Protein AF-A0A2P5C1R8-F1 (afdb_monomer_lite)

Organism: Parasponia andersonii (NCBI:txid3476)

Structure (mmCIF, N/CA/C/O backbone):
data_AF-A0A2P5C1R8-F1
#
_entry.id   AF-A0A2P5C1R8-F1
#
loop_
_atom_site.group_PDB
_atom_site.id
_atom_site.type_symbol
_atom_site.label_atom_id
_atom_site.label_alt_id
_atom_site.label_comp_id
_atom_site.label_asym_id
_atom_site.label_entity_id
_atom_site.label_seq_id
_atom_site.pdbx_PDB_ins_code
_atom_site.Cartn_x
_atom_site.Cartn_y
_atom_site.Cartn_z
_atom_site.occupancy
_atom_site.B_iso_or_equiv
_atom_site.auth_seq_id
_atom_site.auth_comp_id
_atom_site.auth_asym_id
_atom_site.auth_atom_id
_atom_site.pdbx_PDB_model_num
ATOM 1 N N . MET A 1 1 ? -4.784 10.087 18.785 1.00 61.62 1 MET A N 1
ATOM 2 C CA . MET A 1 1 ? -3.837 9.059 19.277 1.00 61.62 1 MET A CA 1
ATOM 3 C C . MET A 1 1 ? -3.111 8.405 18.107 1.00 61.62 1 MET A C 1
ATOM 5 O O . MET A 1 1 ? -1.916 8.625 17.998 1.00 61.62 1 MET A O 1
ATOM 9 N N . MET A 1 2 ? -3.804 7.714 17.187 1.00 72.50 2 MET A N 1
ATOM 10 C CA . MET A 1 2 ? -3.159 7.129 15.992 1.00 72.50 2 MET A CA 1
ATOM 11 C C . MET A 1 2 ? -2.448 8.161 15.096 1.00 72.50 2 MET A C 1
ATOM 13 O O . MET A 1 2 ? -1.404 7.859 14.538 1.00 72.50 2 MET A O 1
ATOM 17 N N . SER A 1 3 ? -2.942 9.402 15.030 1.00 70.50 3 SER A N 1
ATOM 18 C CA . SER A 1 3 ? -2.351 10.499 14.243 1.00 70.50 3 SER A CA 1
ATOM 19 C C . SER A 1 3 ? -0.913 10.893 14.621 1.00 70.50 3 SER A C 1
ATOM 21 O O . SER A 1 3 ? -0.271 11.602 13.855 1.00 70.50 3 SER A O 1
ATOM 23 N N . TYR A 1 4 ? -0.411 10.474 15.788 1.00 78.88 4 TYR A N 1
ATOM 24 C CA . TYR A 1 4 ? 0.957 10.767 16.250 1.00 78.88 4 TYR A CA 1
ATOM 25 C C . TYR A 1 4 ? 1.959 9.657 15.902 1.00 78.88 4 TYR A C 1
ATOM 27 O O . TYR A 1 4 ? 3.146 9.768 16.199 1.00 78.88 4 TYR A O 1
ATOM 35 N N . ILE A 1 5 ? 1.483 8.561 15.309 1.00 79.00 5 ILE A N 1
ATOM 36 C CA . ILE A 1 5 ? 2.290 7.387 14.993 1.00 79.00 5 ILE A CA 1
ATOM 37 C C . ILE A 1 5 ? 2.593 7.441 13.506 1.00 79.00 5 ILE A C 1
ATOM 39 O O . ILE A 1 5 ? 1.762 7.092 12.675 1.00 79.00 5 ILE A O 1
ATOM 43 N N . HIS A 1 6 ? 3.787 7.923 13.179 1.00 75.81 6 HIS A N 1
ATOM 44 C CA . HIS A 1 6 ? 4.219 8.125 11.792 1.00 75.81 6 HIS A CA 1
ATOM 45 C C . HIS A 1 6 ? 5.004 6.935 11.228 1.00 75.81 6 HIS A C 1
ATOM 47 O O . HIS A 1 6 ? 5.232 6.847 10.024 1.00 75.81 6 HIS A O 1
ATOM 53 N N . ASN A 1 7 ? 5.437 6.015 12.090 1.00 80.62 7 ASN A N 1
ATOM 54 C CA . ASN A 1 7 ? 6.164 4.827 11.677 1.00 80.62 7 ASN A CA 1
ATOM 55 C C . ASN A 1 7 ? 5.183 3.736 11.234 1.00 80.62 7 ASN A C 1
ATOM 57 O O . ASN A 1 7 ? 4.384 3.246 12.032 1.00 80.62 7 ASN A O 1
ATOM 61 N N . LEU A 1 8 ? 5.295 3.319 9.972 1.00 76.94 8 LEU A N 1
ATOM 62 C CA . LEU A 1 8 ? 4.492 2.245 9.379 1.00 76.94 8 LEU A CA 1
ATOM 63 C C . LEU A 1 8 ? 4.539 0.948 10.196 1.00 76.94 8 LEU A C 1
ATOM 65 O O . LEU A 1 8 ? 3.516 0.297 10.362 1.00 76.94 8 LEU A O 1
ATOM 69 N N . LYS A 1 9 ? 5.702 0.596 10.764 1.00 82.25 9 LYS A N 1
ATOM 70 C CA . LYS A 1 9 ? 5.835 -0.627 11.575 1.00 82.25 9 LYS A CA 1
ATOM 71 C C . LYS A 1 9 ? 5.000 -0.571 12.852 1.00 82.25 9 LYS A C 1
ATOM 73 O O . LYS A 1 9 ? 4.458 -1.588 13.277 1.00 82.25 9 LYS A O 1
ATOM 78 N N . ASP A 1 10 ? 4.900 0.611 13.450 1.00 86.44 10 ASP A N 1
ATOM 79 C CA . ASP A 1 10 ? 4.141 0.807 14.681 1.00 86.44 10 ASP A CA 1
ATOM 80 C C . ASP A 1 10 ? 2.636 0.826 14.378 1.00 86.44 10 ASP A C 1
ATOM 82 O O . ASP A 1 10 ? 1.854 0.240 15.126 1.00 86.44 10 ASP A O 1
ATOM 86 N N . GLN A 1 11 ? 2.228 1.413 13.244 1.00 81.69 11 GLN A N 1
ATOM 87 C CA . GLN A 1 11 ? 0.846 1.329 12.756 1.00 81.69 11 GLN A CA 1
ATOM 88 C C . GLN A 1 11 ? 0.426 -0.124 12.478 1.00 81.69 11 GLN A C 1
ATOM 90 O O . GLN A 1 11 ? -0.642 -0.547 12.924 1.00 81.69 11 GLN A O 1
ATOM 95 N N . ASP A 1 12 ? 1.284 -0.915 11.826 1.00 83.25 12 ASP A N 1
ATOM 96 C CA . ASP A 1 12 ? 1.020 -2.336 11.568 1.00 83.25 12 ASP A CA 1
ATOM 97 C C . ASP A 1 12 ? 0.835 -3.122 12.875 1.00 83.25 12 ASP A C 1
ATOM 99 O O . ASP A 1 12 ? -0.117 -3.894 13.011 1.00 83.25 12 ASP A O 1
ATOM 103 N N . ALA A 1 13 ? 1.696 -2.894 13.872 1.00 89.25 13 ALA A N 1
ATOM 104 C CA . ALA A 1 13 ? 1.585 -3.552 15.174 1.00 89.25 13 ALA A CA 1
ATOM 105 C C . ALA A 1 13 ? 0.267 -3.206 15.893 1.00 89.2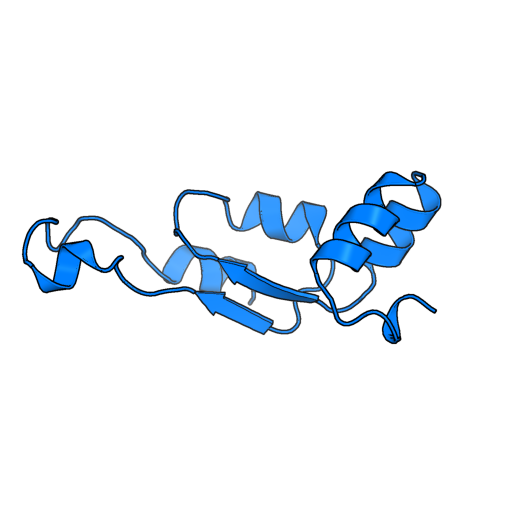5 13 ALA A C 1
ATOM 107 O O . ALA A 1 13 ? -0.380 -4.076 16.477 1.00 89.25 13 ALA A O 1
ATOM 108 N N . ILE A 1 14 ? -0.159 -1.946 15.813 1.00 87.88 14 ILE A N 1
ATOM 109 C CA . ILE A 1 14 ? -1.402 -1.429 16.403 1.00 87.88 14 ILE A CA 1
ATOM 110 C C . ILE A 1 14 ? -2.636 -2.053 15.762 1.00 87.88 14 ILE A C 1
ATOM 112 O O . ILE A 1 14 ? -3.573 -2.440 16.468 1.00 87.88 14 ILE A O 1
ATOM 116 N N . SER A 1 15 ? -2.616 -2.200 14.439 1.00 84.56 15 SER A N 1
ATOM 117 C CA . SER A 1 15 ? -3.687 -2.834 13.673 1.00 84.56 15 SER A CA 1
ATOM 118 C C . SER A 1 15 ? -3.950 -4.286 14.101 1.00 84.56 15 SER A C 1
ATOM 120 O O . SER A 1 15 ? -5.076 -4.775 13.992 1.00 84.56 15 SER A O 1
ATOM 122 N N . LEU A 1 16 ? -2.940 -4.971 14.650 1.00 90.38 16 LEU A N 1
ATOM 123 C CA . LEU A 1 16 ? -3.025 -6.368 15.087 1.00 90.38 16 LEU A CA 1
ATOM 124 C C . LEU A 1 16 ? -3.524 -6.557 16.532 1.00 90.38 16 LEU A C 1
ATOM 126 O O . LEU A 1 16 ? -3.821 -7.686 16.918 1.00 90.38 16 LEU A O 1
ATOM 130 N N . VAL A 1 17 ? -3.656 -5.490 17.332 1.00 93.56 17 VAL A N 1
ATOM 131 C CA . VAL A 1 17 ? -4.035 -5.593 18.757 1.00 93.56 17 VAL A CA 1
ATOM 132 C C . VAL A 1 17 ? -5.473 -6.089 18.932 1.00 93.56 17 VAL A C 1
ATOM 134 O O . VAL A 1 17 ? -5.733 -7.016 19.697 1.00 93.56 17 VAL A O 1
ATOM 137 N N . CYS A 1 18 ? -6.435 -5.461 18.250 1.00 91.81 18 CYS A N 1
ATOM 138 C CA . CYS A 1 18 ? -7.830 -5.901 18.243 1.00 91.81 18 CYS A CA 1
ATOM 139 C C . CYS A 1 18 ? -8.615 -5.305 17.064 1.00 91.81 18 CYS A C 1
ATOM 141 O O . CYS A 1 18 ? -8.198 -4.331 16.439 1.00 91.81 18 CYS A O 1
ATOM 143 N N . ARG A 1 19 ? -9.826 -5.827 16.806 1.00 90.06 19 ARG A N 1
ATOM 144 C CA . ARG A 1 19 ? -10.700 -5.342 15.716 1.00 90.06 19 ARG A CA 1
ATOM 145 C C . ARG A 1 19 ? -11.067 -3.860 15.822 1.00 90.06 19 ARG A C 1
ATOM 147 O O . ARG A 1 19 ? -11.306 -3.226 14.799 1.00 90.06 19 ARG A O 1
ATOM 154 N N . HIS A 1 20 ? -11.177 -3.317 17.034 1.00 90.31 20 HIS A N 1
ATOM 155 C CA . HIS A 1 20 ? -11.488 -1.899 17.218 1.00 90.31 20 HIS A CA 1
ATOM 156 C C . HIS A 1 20 ? -10.314 -1.019 16.773 1.00 90.31 20 HIS A C 1
ATOM 158 O O . HIS A 1 20 ? -10.513 -0.039 16.062 1.00 90.31 20 HIS A O 1
ATOM 164 N N . TRP A 1 21 ? -9.093 -1.423 17.124 1.00 88.69 21 TRP A N 1
ATOM 165 C CA . TRP A 1 21 ? -7.866 -0.725 16.749 1.00 88.69 21 TRP A CA 1
ATOM 166 C C . TRP A 1 21 ? -7.601 -0.817 15.248 1.00 88.69 21 TRP A C 1
ATOM 168 O O . TRP A 1 21 ? -7.318 0.206 14.641 1.00 88.69 21 TRP A O 1
ATOM 178 N N . TYR A 1 22 ? -7.835 -1.984 14.640 1.00 86.69 22 TYR A N 1
ATOM 179 C 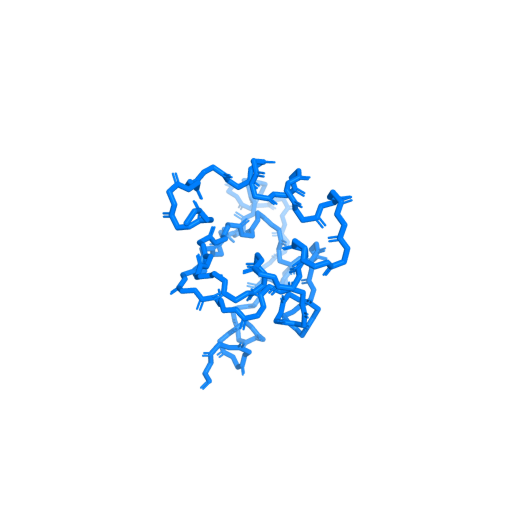CA . TYR A 1 22 ? -7.818 -2.152 13.183 1.00 86.69 22 TYR A CA 1
ATOM 180 C C . TYR A 1 22 ? -8.733 -1.145 12.465 1.00 86.69 22 TYR A C 1
ATOM 182 O O . TYR A 1 22 ? -8.330 -0.492 11.507 1.00 86.69 22 TYR A O 1
ATOM 190 N N . LYS A 1 23 ? -9.973 -0.967 12.948 1.00 87.00 23 LYS A N 1
ATOM 191 C CA . LYS A 1 23 ? -10.920 -0.010 12.350 1.00 87.00 23 LYS A CA 1
ATOM 192 C C . LYS A 1 23 ? -10.474 1.442 12.517 1.00 87.00 23 LYS A C 1
ATOM 194 O O . LYS A 1 23 ? -10.655 2.224 11.594 1.00 87.00 23 LYS A O 1
ATOM 199 N N . LEU A 1 24 ? -9.928 1.807 13.678 1.00 86.06 24 LEU A N 1
ATOM 200 C CA . LEU A 1 24 ? -9.427 3.164 13.920 1.00 86.06 24 LEU A CA 1
ATOM 201 C C . LEU A 1 24 ? -8.187 3.475 13.079 1.00 86.06 24 LEU A C 1
ATOM 203 O O . LEU A 1 24 ? -8.075 4.572 12.547 1.00 86.06 24 LEU A O 1
ATOM 207 N N . ASP A 1 25 ? -7.285 2.508 12.941 1.00 83.69 25 ASP A N 1
ATOM 208 C CA . ASP A 1 25 ? -6.086 2.617 12.114 1.00 83.69 25 ASP A CA 1
ATOM 209 C C . ASP A 1 25 ? -6.434 2.748 10.619 1.00 83.69 25 ASP A C 1
ATOM 211 O O . ASP A 1 25 ? -5.868 3.588 9.925 1.00 83.69 25 ASP A O 1
ATOM 215 N N . ALA A 1 26 ? -7.444 2.020 10.131 1.00 82.00 26 ALA A N 1
ATOM 216 C CA . ALA A 1 26 ? -7.942 2.164 8.758 1.00 82.00 26 ALA A CA 1
ATOM 217 C C . ALA A 1 26 ? -8.546 3.553 8.456 1.00 82.00 26 ALA A C 1
ATOM 219 O O . ALA A 1 26 ? -8.606 3.961 7.300 1.00 82.00 26 ALA A O 1
ATOM 220 N N . LEU A 1 27 ? -8.997 4.291 9.475 1.00 83.00 27 LEU A N 1
ATOM 221 C CA . LEU A 1 27 ? -9.499 5.662 9.319 1.00 83.00 27 LEU A CA 1
ATOM 222 C C . LEU A 1 27 ? -8.385 6.713 9.357 1.00 83.00 27 LEU A C 1
ATOM 224 O O . LEU A 1 27 ? -8.663 7.898 9.172 1.00 83.00 27 LEU A O 1
ATOM 228 N N . THR A 1 28 ? -7.143 6.309 9.627 1.00 79.44 28 THR A N 1
ATOM 229 C CA . THR A 1 28 ? -6.021 7.243 9.621 1.00 79.44 28 THR A CA 1
ATOM 230 C C . THR A 1 28 ? -5.386 7.355 8.239 1.00 79.44 28 THR A C 1
ATOM 232 O O . THR A 1 28 ? -5.222 6.335 7.572 1.00 79.44 28 THR A O 1
ATOM 235 N N . PRO A 1 29 ? -5.023 8.574 7.799 1.00 76.50 29 PRO A N 1
ATOM 236 C CA . PRO A 1 29 ? -4.322 8.770 6.538 1.00 76.50 29 PRO A CA 1
ATOM 237 C C . PR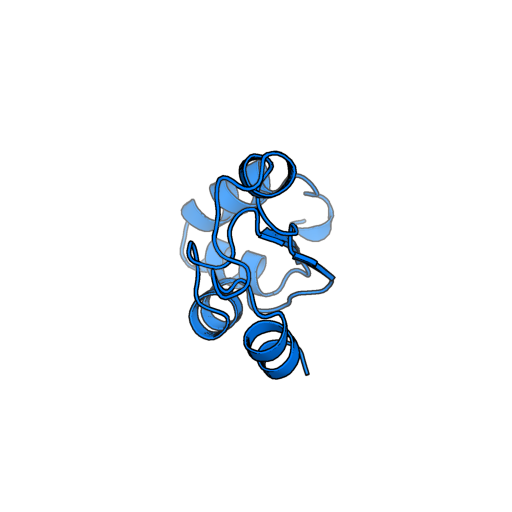O A 1 29 ? -2.953 8.086 6.559 1.00 76.50 29 PRO A C 1
ATOM 239 O O . PRO A 1 29 ? -2.188 8.239 7.517 1.00 76.50 29 PRO A O 1
ATOM 242 N N . LYS A 1 30 ? -2.637 7.335 5.499 1.00 77.44 30 LYS A N 1
ATOM 243 C CA . LYS A 1 30 ? -1.381 6.583 5.392 1.00 77.44 30 LYS A CA 1
ATOM 244 C C . LYS A 1 30 ? -0.5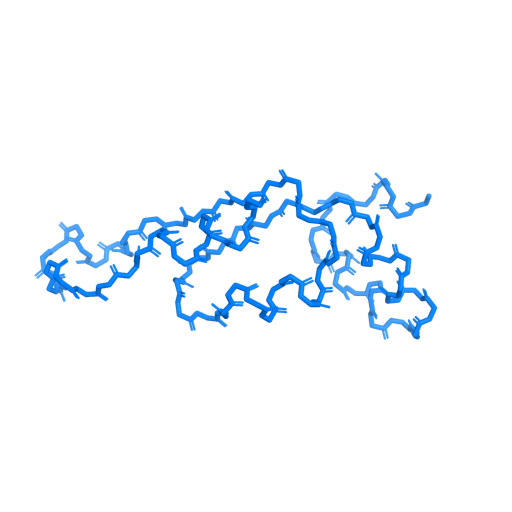44 6.978 4.184 1.00 77.44 30 LYS A C 1
ATOM 246 O O . LYS A 1 30 ? -1.057 7.217 3.089 1.00 77.44 30 LYS A O 1
ATOM 251 N N . TYR A 1 31 ? 0.768 6.964 4.411 1.00 77.81 31 TYR A N 1
ATOM 252 C CA . TYR A 1 31 ? 1.818 7.160 3.416 1.00 77.81 31 TYR A CA 1
ATOM 253 C C . TYR A 1 31 ? 2.478 5.813 3.149 1.00 77.81 31 TYR A C 1
ATOM 255 O O . TYR A 1 31 ? 3.148 5.273 4.028 1.00 77.81 31 TYR A O 1
ATOM 263 N N . ILE A 1 32 ? 2.285 5.246 1.959 1.00 76.62 32 ILE A N 1
ATOM 264 C CA . ILE A 1 32 ? 2.759 3.890 1.657 1.00 76.62 32 ILE A CA 1
ATOM 265 C C . ILE A 1 32 ? 3.749 3.914 0.506 1.00 76.62 32 ILE A C 1
ATOM 267 O O . ILE A 1 32 ? 3.543 4.566 -0.517 1.00 76.62 32 ILE A O 1
ATOM 271 N N . VAL A 1 33 ? 4.826 3.149 0.677 1.00 76.06 33 VAL A N 1
ATOM 272 C CA . VAL A 1 33 ? 5.803 2.876 -0.373 1.00 76.06 33 VAL A CA 1
ATOM 273 C C . VAL A 1 33 ? 5.608 1.444 -0.848 1.00 76.06 33 VAL A C 1
ATOM 275 O O . VAL A 1 33 ? 5.854 0.496 -0.102 1.00 76.06 33 VAL A O 1
ATOM 278 N N . ILE A 1 34 ? 5.195 1.272 -2.098 1.00 75.12 34 ILE A N 1
ATOM 279 C CA . ILE A 1 34 ? 5.125 -0.046 -2.726 1.00 75.12 34 ILE A CA 1
ATOM 280 C C . ILE A 1 34 ? 6.451 -0.285 -3.422 1.00 75.12 34 ILE A C 1
ATOM 282 O O . ILE A 1 34 ? 6.772 0.331 -4.439 1.00 75.12 34 ILE A O 1
ATOM 286 N N . ALA A 1 35 ? 7.234 -1.191 -2.844 1.00 70.38 35 ALA A N 1
ATOM 287 C CA . ALA A 1 35 ? 8.563 -1.498 -3.345 1.00 70.38 35 ALA A CA 1
ATOM 288 C C . ALA A 1 35 ? 8.555 -2.331 -4.636 1.00 70.38 35 ALA A C 1
ATOM 290 O O . ALA A 1 35 ? 9.525 -2.286 -5.387 1.00 70.38 35 ALA A O 1
ATOM 291 N N . LEU A 1 36 ? 7.481 -3.087 -4.878 1.00 69.81 36 LEU A N 1
ATOM 292 C CA . LEU A 1 36 ? 7.312 -3.999 -6.007 1.00 69.81 36 LEU A CA 1
ATOM 293 C C . LEU A 1 36 ? 5.843 -3.981 -6.436 1.00 69.81 36 LEU A C 1
ATOM 295 O O . LEU A 1 36 ? 4.966 -4.288 -5.636 1.00 69.81 36 LEU A O 1
ATOM 299 N N . TYR A 1 37 ? 5.570 -3.681 -7.704 1.00 66.69 37 TYR A N 1
ATOM 300 C CA . TYR A 1 37 ? 4.206 -3.529 -8.231 1.00 66.69 37 TYR A CA 1
ATOM 301 C C . TYR A 1 37 ? 3.300 -4.762 -8.072 1.00 66.69 37 TYR A C 1
ATOM 303 O O . TYR A 1 37 ? 2.083 -4.630 -8.141 1.00 66.69 37 TYR A O 1
ATOM 311 N N . TYR A 1 38 ? 3.877 -5.948 -7.866 1.00 69.25 38 TYR A N 1
ATOM 312 C CA . TYR A 1 38 ? 3.160 -7.229 -7.818 1.00 69.25 38 TYR A CA 1
ATOM 313 C C . TYR A 1 38 ? 2.880 -7.730 -6.398 1.00 69.25 38 TYR A C 1
ATOM 315 O O . TYR A 1 38 ? 2.215 -8.749 -6.235 1.00 69.25 38 TYR A O 1
ATOM 323 N N . THR A 1 39 ? 3.413 -7.075 -5.361 1.00 70.75 39 THR A N 1
ATOM 324 C CA . THR A 1 39 ? 3.255 -7.565 -3.979 1.00 70.75 39 THR A CA 1
ATOM 325 C C . THR A 1 39 ? 1.858 -7.317 -3.424 1.00 70.75 39 THR A C 1
ATOM 327 O O . THR A 1 39 ? 1.444 -7.989 -2.481 1.00 70.75 39 THR A O 1
ATOM 330 N N . ALA A 1 40 ? 1.112 -6.384 -4.014 1.00 70.94 40 ALA A N 1
ATOM 331 C CA . ALA A 1 40 ? -0.252 -6.067 -3.634 1.00 70.94 40 ALA A CA 1
ATOM 332 C C . ALA A 1 40 ? -1.058 -5.615 -4.854 1.00 70.94 40 ALA A C 1
ATOM 334 O O . ALA A 1 40 ? -0.525 -4.999 -5.772 1.00 70.94 40 ALA A O 1
ATOM 335 N N . THR A 1 41 ? -2.361 -5.893 -4.843 1.00 73.75 41 THR A N 1
ATOM 336 C CA . THR A 1 41 ? -3.295 -5.298 -5.800 1.00 73.75 41 THR A CA 1
ATOM 337 C C . THR A 1 41 ? -3.876 -4.003 -5.227 1.00 73.75 41 THR A C 1
ATOM 339 O O . THR A 1 41 ? -4.138 -3.945 -4.020 1.00 73.75 41 THR A O 1
ATOM 342 N N . PRO A 1 42 ? -4.142 -2.986 -6.064 1.00 75.12 42 PRO A N 1
ATOM 343 C CA . PRO A 1 42 ? -4.689 -1.711 -5.604 1.00 75.12 42 PRO A CA 1
ATOM 344 C C . PRO A 1 42 ? -5.990 -1.861 -4.804 1.00 75.12 42 PRO A C 1
ATOM 346 O O . PRO A 1 42 ? -6.114 -1.290 -3.724 1.00 75.12 42 PRO A O 1
ATOM 349 N N . ASN A 1 43 ? -6.908 -2.728 -5.252 1.00 75.06 43 ASN A N 1
ATOM 350 C CA . ASN A 1 43 ? -8.156 -3.017 -4.530 1.00 75.06 43 ASN A CA 1
ATOM 351 C C . ASN A 1 43 ? -7.916 -3.591 -3.129 1.00 75.06 43 ASN A C 1
ATOM 353 O O . ASN A 1 43 ? -8.592 -3.212 -2.174 1.00 75.06 43 ASN A O 1
ATOM 357 N N . ARG A 1 44 ? -6.947 -4.506 -2.990 1.00 74.25 44 ARG A N 1
ATOM 358 C CA . ARG A 1 44 ? -6.614 -5.097 -1.690 1.00 74.25 44 ARG A CA 1
ATOM 359 C C . ARG A 1 44 ? -6.026 -4.041 -0.759 1.00 74.25 44 ARG A C 1
ATOM 361 O O . ARG A 1 44 ? -6.377 -4.019 0.417 1.00 74.25 44 ARG A O 1
ATOM 368 N N . LEU A 1 45 ? -5.201 -3.144 -1.301 1.00 75.00 45 LEU A N 1
ATOM 369 C CA . LEU A 1 45 ? -4.617 -2.030 -0.564 1.00 75.00 45 LEU A CA 1
ATOM 370 C C . LEU A 1 45 ? -5.706 -1.071 -0.055 1.00 75.00 45 LEU A C 1
ATOM 372 O O . LEU A 1 45 ? -5.773 -0.817 1.143 1.00 75.00 45 LEU A O 1
ATOM 376 N N . GLN A 1 46 ? -6.612 -0.632 -0.932 1.00 72.31 46 GLN A N 1
ATO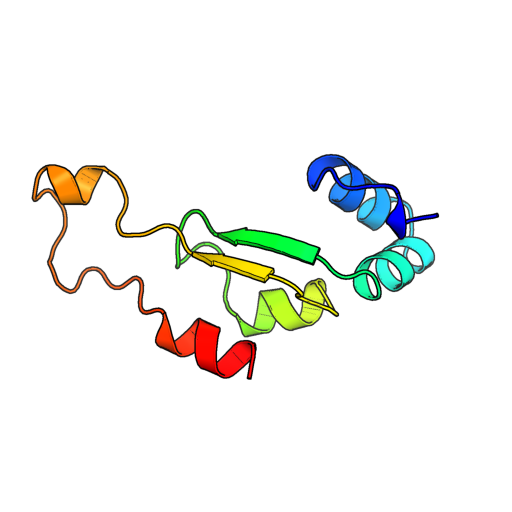M 377 C CA . GLN A 1 46 ? -7.747 0.230 -0.582 1.00 72.31 46 GLN A CA 1
ATOM 378 C C . GLN A 1 46 ? -8.621 -0.387 0.519 1.00 72.31 46 GLN A C 1
ATOM 380 O O . GLN A 1 46 ? -8.910 0.256 1.525 1.00 72.31 46 GLN A O 1
ATOM 385 N N . SER A 1 47 ? -8.990 -1.664 0.360 1.00 73.25 47 SER A N 1
ATOM 386 C CA . SER A 1 47 ? -9.865 -2.357 1.314 1.00 73.25 47 SER A CA 1
ATOM 387 C C . SER A 1 47 ? -9.261 -2.492 2.715 1.00 73.25 47 SER A C 1
ATOM 389 O O . SER A 1 47 ? -9.992 -2.563 3.700 1.00 73.25 47 SER A O 1
ATOM 391 N N . HIS A 1 48 ? -7.930 -2.539 2.805 1.00 72.19 48 HIS A N 1
ATOM 392 C CA . HIS A 1 48 ? -7.214 -2.719 4.062 1.00 72.19 48 HIS A CA 1
ATOM 393 C C . HIS A 1 48 ? -6.804 -1.386 4.695 1.00 72.19 48 HIS A C 1
ATOM 395 O O . HIS A 1 48 ? -6.697 -1.296 5.914 1.00 72.19 48 HIS A O 1
ATOM 401 N N . LEU A 1 49 ? -6.539 -0.360 3.882 1.00 71.50 49 LEU A N 1
ATOM 402 C CA . LEU A 1 49 ? -5.878 0.861 4.344 1.00 71.50 49 LEU A CA 1
ATOM 403 C C . LEU A 1 49 ? -6.787 2.080 4.422 1.00 71.50 49 LEU A C 1
ATOM 405 O O . LEU A 1 49 ? -6.338 3.069 4.979 1.00 71.50 49 LEU A O 1
ATOM 409 N N . GL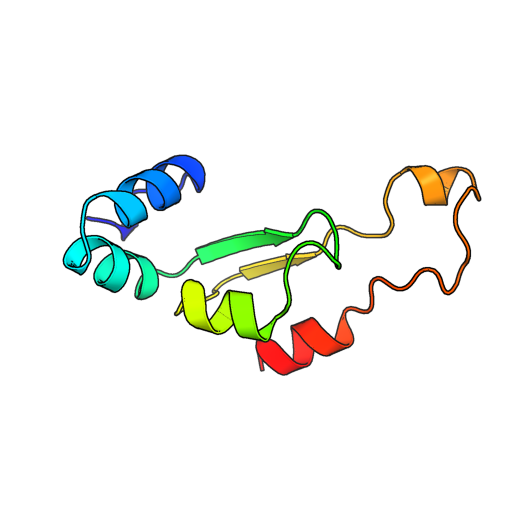Y A 1 50 ? -8.043 1.981 3.971 1.00 69.25 50 GLY A N 1
ATOM 410 C CA . GLY A 1 50 ? -9.135 2.930 4.220 1.00 69.25 50 GLY A CA 1
ATOM 411 C C . GLY A 1 50 ? -8.911 4.344 3.672 1.00 69.25 50 GLY A C 1
ATOM 412 O O . GLY A 1 50 ? -9.630 4.754 2.768 1.00 69.25 50 GLY A O 1
ATOM 413 N N . TYR A 1 51 ? -7.910 5.065 4.174 1.00 74.88 51 TYR A N 1
ATOM 414 C CA . TYR A 1 51 ? -7.463 6.370 3.696 1.00 74.88 51 TYR A CA 1
ATOM 415 C C . TYR A 1 51 ? -5.980 6.358 3.298 1.00 74.88 51 TYR A C 1
ATOM 417 O O . TYR A 1 51 ? -5.071 6.397 4.127 1.00 74.88 51 TYR A O 1
ATOM 425 N N . LEU A 1 52 ? -5.731 6.362 1.989 1.00 75.38 52 LEU A N 1
ATOM 426 C CA . LEU A 1 52 ? -4.410 6.599 1.404 1.00 75.38 52 LEU A CA 1
ATOM 427 C C . LEU A 1 52 ? -4.242 8.093 1.125 1.00 75.38 52 LEU A C 1
ATOM 429 O O . LEU A 1 52 ? -4.960 8.646 0.300 1.00 75.38 52 LEU A O 1
ATOM 433 N N . GLU A 1 53 ? -3.290 8.738 1.800 1.00 76.69 53 GLU A N 1
ATOM 434 C CA . GLU A 1 53 ? -2.964 10.152 1.557 1.00 76.69 53 GLU A CA 1
ATOM 435 C C . GLU A 1 53 ? -1.875 10.296 0.495 1.00 76.69 53 GLU A C 1
ATOM 437 O O . GLU A 1 53 ? -1.909 11.193 -0.343 1.00 76.69 53 GLU A O 1
ATOM 442 N N . SER A 1 54 ? -0.901 9.385 0.510 1.00 75.75 54 SER A N 1
ATOM 443 C CA . SER A 1 54 ? 0.215 9.407 -0.423 1.00 75.75 54 SER A CA 1
ATOM 444 C C . SER A 1 54 ? 0.655 7.997 -0.776 1.00 75.75 54 SER A C 1
ATOM 446 O O . SER A 1 54 ? 0.830 7.138 0.095 1.00 75.75 54 SER A O 1
ATOM 448 N N . LEU A 1 55 ? 0.880 7.779 -2.069 1.00 78.75 55 LEU A N 1
ATOM 449 C CA . LEU A 1 55 ? 1.441 6.548 -2.591 1.00 78.75 55 LEU A CA 1
ATOM 450 C C . LEU A 1 55 ? 2.753 6.837 -3.316 1.00 78.75 55 LEU A C 1
ATOM 452 O O . LEU A 1 55 ? 2.791 7.591 -4.286 1.00 78.75 55 LEU A O 1
ATOM 456 N N . LYS A 1 56 ? 3.821 6.165 -2.885 1.00 79.62 56 LYS A N 1
ATOM 457 C CA . LYS A 1 56 ? 5.085 6.107 -3.616 1.00 79.62 56 LYS A CA 1
ATOM 458 C C . LYS A 1 56 ? 5.224 4.741 -4.274 1.00 79.62 56 LYS A C 1
ATOM 460 O O . LYS A 1 56 ? 5.368 3.724 -3.597 1.00 79.62 56 LYS A O 1
ATOM 465 N N . LEU A 1 57 ? 5.207 4.730 -5.599 1.00 77.31 57 LEU A N 1
ATOM 466 C CA . LEU A 1 57 ? 5.515 3.553 -6.403 1.00 77.31 57 LEU A CA 1
ATOM 467 C C . LEU A 1 57 ? 7.010 3.576 -6.716 1.00 77.31 57 LEU A C 1
ATOM 469 O O . LEU A 1 57 ? 7.499 4.536 -7.307 1.00 77.31 57 LEU A O 1
ATOM 473 N N . ASN A 1 58 ? 7.750 2.554 -6.284 1.00 77.06 58 ASN A N 1
ATOM 474 C CA . ASN A 1 58 ? 9.132 2.410 -6.735 1.00 77.06 58 ASN A CA 1
ATOM 475 C C . ASN A 1 58 ? 9.142 2.068 -8.222 1.00 77.06 58 ASN A C 1
ATOM 477 O O . ASN A 1 58 ? 8.272 1.349 -8.692 1.00 77.06 58 ASN A O 1
ATOM 481 N N . GLU A 1 59 ? 10.113 2.583 -8.967 1.00 72.62 59 GLU A N 1
ATOM 482 C CA . GLU A 1 59 ? 10.257 2.282 -10.391 1.00 72.62 59 GLU A CA 1
ATOM 483 C C . GLU A 1 59 ? 10.686 0.826 -10.631 1.00 72.62 59 GLU A C 1
ATOM 485 O O . GLU A 1 59 ? 10.691 -0.012 -9.721 1.00 72.62 59 GLU A O 1
ATOM 490 N N . LYS A 1 60 ? 11.055 0.509 -11.877 1.00 77.12 60 LYS A N 1
ATOM 491 C CA . LYS A 1 60 ? 11.684 -0.770 -12.187 1.00 77.12 60 LYS A CA 1
ATOM 492 C C . LYS A 1 60 ? 12.838 -1.035 -11.192 1.00 77.12 60 LYS A C 1
ATOM 494 O O . LYS A 1 60 ? 13.578 -0.124 -10.819 1.00 77.12 60 LYS A O 1
ATOM 499 N N . PRO A 1 61 ? 12.971 -2.270 -10.693 1.00 81.38 61 PRO A N 1
ATOM 500 C CA . PRO A 1 61 ? 13.925 -2.649 -9.684 1.00 81.38 61 PRO A CA 1
ATOM 501 C C . PRO A 1 61 ? 15.302 -2.508 -10.295 1.00 81.38 61 PRO A C 1
ATOM 503 O O . PRO A 1 61 ? 15.477 -2.566 -11.507 1.00 81.38 61 PRO A O 1
ATOM 506 N N . ARG A 1 62 ? 16.307 -2.411 -9.434 1.00 85.00 62 ARG A N 1
ATOM 507 C CA . ARG A 1 62 ? 17.685 -2.118 -9.835 1.00 85.00 62 ARG A CA 1
ATOM 508 C C . ARG A 1 62 ? 18.216 -2.999 -10.978 1.00 85.00 62 ARG A C 1
ATOM 510 O O . ARG A 1 62 ? 19.035 -2.536 -11.757 1.00 85.00 62 ARG A O 1
ATOM 517 N N . ALA A 1 63 ? 17.739 -4.236 -11.109 1.00 83.81 63 ALA A N 1
ATOM 518 C CA . ALA A 1 63 ? 18.083 -5.129 -12.216 1.00 83.81 63 ALA A CA 1
ATOM 519 C C . ALA A 1 63 ? 17.743 -4.565 -13.618 1.00 83.81 63 ALA A C 1
ATOM 521 O O . ALA A 1 63 ? 18.442 -4.891 -14.576 1.00 83.81 63 ALA A O 1
ATOM 522 N N . SER A 1 64 ? 16.763 -3.663 -13.758 1.00 82.25 64 SER A N 1
ATOM 523 C CA . SER A 1 64 ? 16.494 -2.976 -15.030 1.00 82.25 64 SER A CA 1
ATOM 524 C C . SER A 1 64 ? 17.623 -2.034 -15.446 1.00 82.25 64 SER A C 1
ATOM 526 O O . SER A 1 64 ? 17.840 -1.854 -16.636 1.00 82.25 64 SER A O 1
ATOM 528 N N . MET A 1 65 ? 18.386 -1.482 -14.494 1.00 85.31 65 MET A N 1
ATOM 529 C CA . MET A 1 65 ? 19.556 -0.641 -14.792 1.00 85.31 65 MET A CA 1
ATOM 530 C C . MET A 1 65 ? 20.682 -1.429 -15.476 1.00 85.31 65 MET A C 1
ATOM 532 O O . MET A 1 65 ? 21.579 -0.837 -16.065 1.00 85.31 65 MET A O 1
ATOM 536 N N . PHE A 1 66 ? 20.634 -2.760 -15.393 1.00 90.31 66 PHE A N 1
ATOM 537 C CA . PHE A 1 66 ? 21.598 -3.676 -15.997 1.00 90.31 66 PHE A CA 1
ATOM 538 C C . PHE A 1 66 ? 21.017 -4.424 -17.209 1.00 90.31 66 PHE A C 1
ATOM 540 O O . PHE A 1 66 ? 21.588 -5.426 -17.626 1.00 90.31 66 PHE A O 1
ATOM 547 N N . ASN A 1 67 ? 19.876 -3.977 -17.755 1.00 86.56 67 ASN A N 1
ATOM 548 C CA . ASN A 1 67 ? 19.162 -4.634 -18.860 1.00 86.56 67 ASN A CA 1
ATOM 549 C C . ASN A 1 67 ? 18.813 -6.113 -18.588 1.00 86.56 67 ASN A C 1
ATOM 551 O O . ASN A 1 67 ? 18.648 -6.900 -19.515 1.00 86.56 67 ASN A O 1
ATOM 555 N N . LEU A 1 68 ? 18.684 -6.505 -17.314 1.00 86.94 68 LEU A N 1
ATOM 556 C CA . LEU A 1 68 ? 18.367 -7.886 -16.913 1.00 86.94 68 LEU A CA 1
ATOM 557 C C . LEU A 1 68 ? 16.864 -8.183 -16.937 1.00 86.94 68 LEU A C 1
ATOM 559 O O . LEU A 1 68 ? 16.423 -9.235 -16.477 1.00 86.94 68 LEU A O 1
ATOM 563 N N . ILE A 1 69 ? 16.068 -7.221 -17.390 1.00 81.75 69 ILE A N 1
ATOM 564 C CA . ILE A 1 69 ? 14.621 -7.238 -17.299 1.00 81.75 69 ILE A CA 1
ATOM 565 C C . ILE A 1 69 ? 14.044 -6.705 -18.620 1.00 81.75 69 ILE A C 1
ATOM 567 O O . ILE A 1 69 ? 14.509 -5.659 -19.079 1.00 81.75 69 ILE A O 1
ATOM 571 N N . PRO A 1 70 ? 13.027 -7.367 -19.201 1.00 81.75 70 PRO A N 1
ATOM 572 C CA . PRO A 1 70 ? 12.348 -6.891 -20.405 1.00 81.75 70 PRO A CA 1
ATOM 573 C C . PRO A 1 70 ? 11.747 -5.480 -20.260 1.00 81.75 70 PRO A C 1
ATOM 575 O O . PRO A 1 70 ? 11.381 -5.038 -19.165 1.00 81.75 70 PRO A O 1
ATOM 578 N N . GLU A 1 71 ? 11.594 -4.748 -21.367 1.00 78.75 71 GLU A N 1
ATOM 579 C CA . GLU A 1 71 ? 10.930 -3.436 -21.337 1.00 78.75 71 GLU A CA 1
ATOM 580 C C . GLU A 1 71 ? 9.459 -3.536 -20.913 1.00 78.75 71 GLU A C 1
ATOM 582 O O . GLU A 1 71 ? 8.983 -2.687 -20.154 1.00 78.75 71 GLU A O 1
ATOM 587 N N . ASP A 1 72 ? 8.793 -4.612 -21.321 1.00 77.69 72 ASP A N 1
ATOM 588 C CA . ASP A 1 72 ? 7.408 -4.992 -21.040 1.00 77.69 72 ASP A CA 1
ATOM 589 C C . ASP A 1 72 ? 7.236 -5.778 -19.728 1.00 77.69 72 ASP A C 1
ATOM 591 O O . ASP A 1 72 ? 6.179 -6.346 -19.469 1.00 77.69 72 ASP A O 1
ATOM 595 N N . TRP A 1 73 ? 8.237 -5.762 -18.844 1.00 74.44 73 TRP A N 1
ATOM 596 C CA . TRP A 1 73 ? 8.211 -6.431 -17.532 1.00 74.44 73 TRP A CA 1
ATOM 597 C C . TRP A 1 73 ? 7.057 -6.016 -16.597 1.00 74.44 73 TRP A C 1
ATOM 599 O O . TRP A 1 73 ? 6.821 -6.615 -15.542 1.00 74.44 73 TRP A O 1
ATOM 609 N N . GLY A 1 74 ? 6.318 -4.982 -16.980 1.00 74.06 74 GLY A N 1
ATOM 610 C CA . GLY A 1 74 ? 5.175 -4.465 -16.256 1.00 74.06 74 GLY A CA 1
ATOM 611 C C . GLY A 1 74 ? 5.567 -3.343 -15.306 1.00 74.06 74 GLY A C 1
ATOM 612 O O . GLY A 1 74 ? 6.422 -2.515 -15.614 1.00 74.06 74 GLY A O 1
ATOM 613 N N . GLY A 1 75 ? 4.892 -3.289 -14.158 1.00 71.88 75 GLY A N 1
ATOM 614 C CA . GLY A 1 75 ? 4.999 -2.161 -13.233 1.00 71.88 75 GLY A CA 1
ATOM 615 C C . GLY A 1 75 ? 4.205 -0.932 -13.677 1.00 71.88 75 GLY A C 1
ATOM 616 O O . GLY A 1 75 ? 4.624 0.203 -13.477 1.00 71.88 75 GLY A O 1
ATOM 617 N N . TYR A 1 76 ? 3.059 -1.155 -14.322 1.00 75.50 76 TYR A N 1
ATOM 618 C CA . TYR A 1 76 ? 2.196 -0.073 -14.775 1.00 75.50 76 TYR A CA 1
ATOM 619 C C . TYR A 1 76 ? 1.624 0.703 -13.583 1.00 75.50 76 TYR A C 1
ATOM 621 O O . TYR A 1 76 ? 1.058 0.121 -12.657 1.00 75.50 76 TYR A O 1
ATOM 629 N N . VAL A 1 77 ? 1.719 2.031 -13.643 1.00 75.69 77 VAL A N 1
ATOM 630 C CA . VAL A 1 77 ? 1.098 2.949 -12.672 1.00 75.69 77 VAL A CA 1
ATOM 631 C C . VAL A 1 77 ? -0.424 3.006 -12.843 1.00 75.69 77 VAL A C 1
ATOM 633 O O . VAL A 1 77 ? -1.139 3.269 -11.882 1.00 75.69 77 VAL A O 1
ATOM 636 N N . MET A 1 78 ? -0.940 2.712 -14.041 1.00 78.06 78 MET A N 1
ATOM 637 C CA . MET A 1 78 ? -2.362 2.870 -14.376 1.00 78.06 78 MET A CA 1
ATOM 638 C C . MET A 1 78 ? -3.337 2.208 -13.384 1.00 78.06 78 MET A C 1
ATOM 640 O O . MET A 1 78 ? -4.239 2.908 -12.930 1.00 78.06 78 MET A O 1
ATOM 644 N N . PRO A 1 79 ? -3.160 0.936 -12.963 1.00 78.12 79 PRO A N 1
ATOM 645 C CA . PRO A 1 79 ? -4.055 0.307 -11.987 1.00 78.12 79 PRO A CA 1
ATOM 646 C C . PRO A 1 79 ? -4.059 1.003 -10.618 1.00 78.12 79 PRO A C 1
ATOM 648 O O . PRO A 1 79 ? -5.061 0.973 -9.907 1.00 78.12 79 PRO A O 1
ATOM 651 N N . TRP A 1 80 ? -2.937 1.624 -10.241 1.00 76.75 80 TRP A N 1
ATOM 652 C CA . TRP A 1 80 ? -2.807 2.381 -8.997 1.00 76.75 80 TRP A CA 1
ATOM 653 C C . TRP A 1 80 ? -3.485 3.744 -9.104 1.00 76.75 80 TRP A C 1
ATOM 655 O O . TRP A 1 80 ? -4.205 4.127 -8.190 1.00 76.75 80 TRP A O 1
ATOM 665 N N . ALA A 1 81 ? -3.324 4.438 -10.233 1.00 75.81 81 ALA A N 1
ATOM 666 C CA . ALA A 1 81 ? -3.986 5.716 -10.483 1.00 75.81 81 ALA A CA 1
ATOM 667 C C . ALA A 1 81 ? -5.519 5.578 -10.473 1.00 75.81 81 ALA A C 1
ATOM 669 O O . ALA A 1 81 ? -6.203 6.359 -9.818 1.00 75.81 81 ALA A O 1
ATOM 670 N N . THR A 1 82 ? -6.062 4.536 -11.113 1.00 79.25 82 THR A N 1
ATOM 671 C CA . THR A 1 82 ? -7.512 4.262 -11.106 1.00 79.25 82 THR A CA 1
ATOM 672 C C . THR A 1 82 ? -8.063 3.903 -9.730 1.00 79.25 82 THR A C 1
ATOM 674 O O . THR A 1 82 ? -9.256 4.038 -9.502 1.00 79.25 82 THR A O 1
ATOM 677 N N . ALA A 1 83 ? -7.213 3.419 -8.824 1.00 72.50 83 ALA A N 1
ATOM 678 C CA . ALA A 1 83 ? -7.596 3.050 -7.468 1.00 72.50 83 ALA A CA 1
ATOM 679 C C . ALA A 1 83 ? -7.313 4.158 -6.443 1.00 72.50 83 ALA A C 1
ATOM 681 O O . ALA A 1 83 ? -7.438 3.918 -5.250 1.00 72.50 83 ALA A O 1
ATOM 682 N N . ILE A 1 84 ? -6.854 5.337 -6.847 1.00 69.25 84 ILE A N 1
ATOM 683 C CA . ILE A 1 84 ? -6.675 6.472 -5.923 1.00 69.25 84 ILE A CA 1
ATOM 684 C C . ILE A 1 84 ? -7.505 7.681 -6.379 1.00 69.25 84 ILE A C 1
ATOM 686 O O . ILE A 1 84 ? -7.760 8.572 -5.572 1.00 69.25 84 ILE A O 1
ATOM 690 N N . SER A 1 85 ? -7.954 7.694 -7.641 1.00 61.69 85 SER A N 1
ATOM 691 C CA . SER A 1 85 ? -8.976 8.624 -8.138 1.00 61.69 85 SER A CA 1
ATOM 692 C C . SER A 1 85 ? -10.333 8.405 -7.480 1.00 61.69 85 SER A C 1
ATOM 694 O O . SER A 1 85 ? -11.073 9.413 -7.455 1.00 61.69 85 SER A O 1
#

Radius of gyration: 15.23 Å; chains: 1; bounding box: 33×19×41 Å

Secondary structure (DSSP, 8-state):
-GGG---HHHHHHHHTT-HHHHHHHHTS-EEEEESSTTSS-HHHHHHHHS-EEEEEE--S-GGGGGT-S-TTS---SHHHHHTT-

Sequence (85 aa):
MMSYIHNLKDQDAISLVCRHWYKLDALTPKYIVIALYYTATPNRLQSHLGYLESLKLNEKPRASMFNLIPEDWGGYVMPWATAIS

Foldseek 3Di:
DLQVDQDPVVLVVQLPPDPVSQVVQLPDEDADEDADLPPDQLVRCCVRNNHHPYYHYDDDPPVVVVVNADPPNDSDCVRNVVSND

InterPro domains:
  IPR032675 Leucine-rich repeat domain superfamily [G3DSA:3.80.10.10] (30-85)
  IPR041101 Transport inhibitor response 1 domain [PF18791] (52-85)
  IPR041567 COI1, F-box [PF18511] (2-28)

pLDDT: mean 78.38, std 6.67, range [61.62, 93.56]